Protein AF-A0A9D2QUU9-F1 (afdb_monomer)

Mean predicted aligned error: 6.06 Å

Radius of gyration: 13.98 Å; Cα contacts (8 Å, |Δi|>4): 24; chains: 1; bounding box: 32×22×32 Å

Foldseek 3Di:
DDPVVLVVVLVVLVVQLVVCVVVVVVVSNVVSVVVNCVSPDDPPDDCPDPVNCCVPVVD

Nearest PDB structures (foldseek):
  5jno-assembly1_B  TM=8.137E-01  e=6.660E+00  Homo sapiens
  4b6x-assembly2_B  TM=7.466E-01  e=5.864E+00  Pseudomonas syringae pv. pisi
  7xn7-assembly1_r  TM=7.143E-01  e=7.564E+00  Komagataella phaffii

Sequence (59 aa):
MDEKNYNAILEYLETSYSGAKMLDDIECMCRLSRAIAAFEADPEEEIFTEDFKERYYSR

Secondary structure (DSSP, 8-state):
--HHHHHHHHHHHHHHHHHHHHTT-HHHHHHHHHHHHHHH--TTS-TTSHHHHHHHH--

Solvent-accessible surface area (backbone atoms only — not comparable to full-atom values): 3514 Å² total; per-residue (Å²): 130,59,70,69,62,50,52,54,52,49,53,51,45,54,52,49,31,53,53,25,58,76,66,69,36,60,69,56,29,56,54,36,53,51,50,49,54,62,68,72,49,61,89,83,60,68,74,84,39,67,72,45,45,57,67,64,72,71,109

Organism: NCBI:txid2838483

Structure (mmCIF, N/CA/C/O backbone):
data_AF-A0A9D2QUU9-F1
#
_entry.id   AF-A0A9D2QUU9-F1
#
loop_
_atom_site.group_PDB
_atom_site.id
_atom_site.type_symbol
_atom_site.label_atom_id
_atom_site.label_alt_id
_atom_site.label_comp_id
_atom_site.label_asym_id
_atom_site.label_entity_id
_atom_site.label_seq_id
_atom_site.pdbx_PDB_ins_code
_atom_site.Cartn_x
_atom_site.Cartn_y
_atom_site.Cartn_z
_atom_site.occupancy
_atom_site.B_iso_or_equiv
_atom_site.auth_seq_id
_atom_site.auth_comp_id
_atom_site.auth_asym_id
_atom_site.auth_atom_id
_atom_site.pdbx_PDB_model_num
ATOM 1 N N . MET A 1 1 ? 0.765 -5.837 16.206 1.00 71.81 1 MET A N 1
ATOM 2 C CA . MET A 1 1 ? 2.159 -5.935 15.722 1.00 71.81 1 MET A CA 1
ATOM 3 C C . MET A 1 1 ? 3.001 -5.014 16.581 1.00 71.81 1 MET A C 1
ATOM 5 O O . MET A 1 1 ? 2.477 -3.977 16.965 1.00 71.81 1 MET A O 1
ATOM 9 N N . ASP A 1 2 ? 4.225 -5.385 16.958 1.00 89.69 2 ASP A N 1
ATOM 10 C CA . ASP A 1 2 ? 5.094 -4.423 17.644 1.00 89.69 2 ASP A CA 1
ATOM 11 C C . ASP A 1 2 ? 5.577 -3.337 16.671 1.00 89.69 2 ASP A C 1
ATOM 13 O O . ASP A 1 2 ? 5.677 -3.557 15.462 1.00 89.69 2 ASP A O 1
ATOM 17 N N . GLU A 1 3 ? 5.854 -2.156 17.214 1.00 89.81 3 GLU A N 1
ATOM 18 C CA . GLU A 1 3 ? 6.229 -0.960 16.453 1.00 89.81 3 GLU A CA 1
ATOM 19 C C . GLU A 1 3 ? 7.503 -1.167 15.620 1.00 89.81 3 GLU A C 1
ATOM 21 O O . GLU A 1 3 ? 7.621 -0.671 14.501 1.00 89.81 3 GLU A O 1
ATOM 26 N N . LYS A 1 4 ? 8.447 -1.966 16.127 1.00 91.69 4 LYS A N 1
ATOM 27 C CA . LYS A 1 4 ? 9.705 -2.252 15.437 1.00 91.69 4 LYS A CA 1
ATOM 28 C C . LYS A 1 4 ? 9.471 -3.061 14.161 1.00 91.69 4 LYS A C 1
ATOM 30 O O . LYS A 1 4 ? 10.041 -2.740 13.122 1.00 91.69 4 LYS A O 1
ATOM 35 N N . ASN A 1 5 ? 8.635 -4.091 14.235 1.00 93.06 5 ASN A N 1
ATOM 36 C CA . ASN A 1 5 ? 8.263 -4.904 13.085 1.00 93.06 5 ASN A CA 1
ATOM 37 C C . ASN A 1 5 ? 7.409 -4.114 12.089 1.00 93.06 5 ASN A C 1
ATOM 39 O O . ASN A 1 5 ? 7.597 -4.275 10.886 1.00 93.06 5 ASN A O 1
ATOM 43 N N . TYR A 1 6 ? 6.532 -3.226 12.569 1.00 93.94 6 TYR A N 1
ATOM 44 C CA . TYR A 1 6 ? 5.776 -2.322 11.701 1.00 93.94 6 TYR A CA 1
ATOM 45 C C . TYR A 1 6 ? 6.706 -1.432 10.867 1.00 93.94 6 TYR A C 1
ATOM 47 O O . TYR A 1 6 ? 6.652 -1.470 9.638 1.00 93.94 6 TYR A O 1
ATOM 55 N N . ASN A 1 7 ? 7.621 -0.715 11.523 1.00 95.56 7 ASN A N 1
ATOM 56 C CA . ASN A 1 7 ? 8.543 0.198 10.846 1.00 95.56 7 ASN A CA 1
ATOM 57 C C . ASN A 1 7 ? 9.470 -0.532 9.864 1.00 95.56 7 ASN A C 1
ATOM 59 O O . ASN A 1 7 ? 9.700 -0.039 8.765 1.00 95.56 7 ASN A O 1
ATOM 63 N N . ALA A 1 8 ? 9.951 -1.728 10.218 1.00 97.56 8 ALA A N 1
ATOM 64 C CA . ALA A 1 8 ? 10.808 -2.519 9.336 1.00 97.56 8 ALA A CA 1
ATOM 65 C C . ALA A 1 8 ? 10.086 -2.977 8.055 1.00 97.56 8 ALA A C 1
ATOM 67 O O . ALA A 1 8 ? 10.684 -3.010 6.979 1.00 97.56 8 ALA A O 1
ATOM 68 N N . ILE A 1 9 ? 8.801 -3.338 8.154 1.00 96.75 9 ILE A N 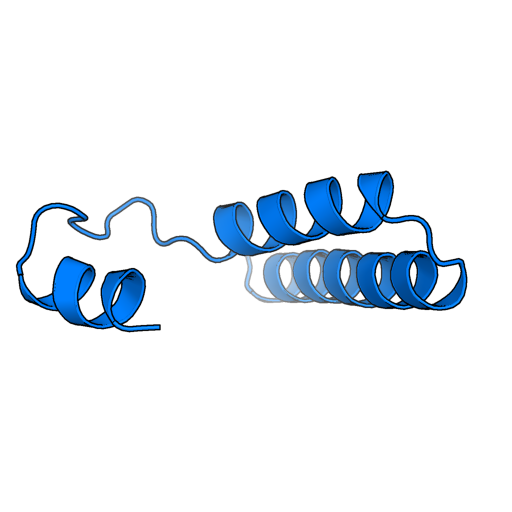1
ATOM 69 C CA . ILE A 1 9 ? 8.003 -3.729 6.985 1.00 96.75 9 ILE A CA 1
ATOM 70 C C . ILE A 1 9 ? 7.721 -2.509 6.104 1.00 96.75 9 ILE A C 1
ATOM 72 O O . ILE A 1 9 ? 7.864 -2.606 4.884 1.00 96.75 9 ILE A O 1
ATOM 76 N N . LEU A 1 10 ? 7.368 -1.368 6.701 1.00 97.12 10 LEU A N 1
ATOM 77 C CA . LEU A 1 10 ? 7.122 -0.136 5.952 1.00 97.12 10 LEU A CA 1
ATOM 78 C C . LEU A 1 10 ? 8.384 0.323 5.204 1.00 97.12 10 LEU A C 1
ATOM 80 O O . LEU A 1 10 ? 8.332 0.528 3.993 1.00 97.12 10 LEU A O 1
ATOM 84 N N . GLU A 1 11 ? 9.534 0.357 5.883 1.00 98.12 11 GLU A N 1
ATOM 85 C CA . GLU A 1 11 ? 10.832 0.700 5.283 1.00 98.12 11 GLU A CA 1
ATOM 86 C C . GLU 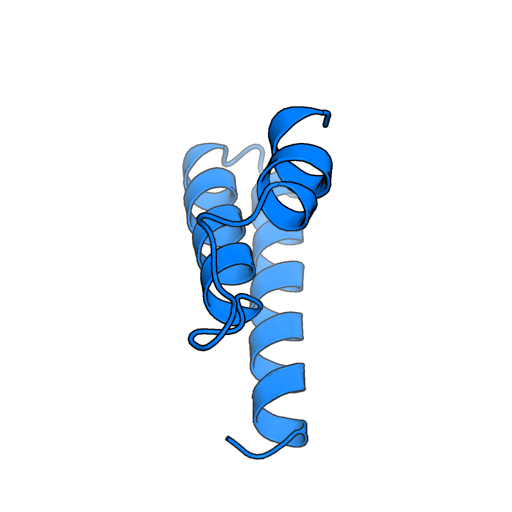A 1 11 ? 11.175 -0.216 4.095 1.00 98.12 11 GLU A C 1
ATOM 88 O O . GLU A 1 11 ? 11.630 0.245 3.042 1.00 98.12 11 GLU A O 1
ATOM 93 N N . TYR A 1 12 ? 10.923 -1.522 4.230 1.00 98.31 12 TYR A N 1
ATOM 94 C CA . TYR A 1 12 ? 11.122 -2.480 3.144 1.00 98.31 12 TYR A CA 1
ATOM 95 C C . TYR A 1 12 ? 10.232 -2.175 1.930 1.00 98.31 12 TYR A C 1
ATOM 97 O O . TYR A 1 12 ? 10.711 -2.207 0.789 1.00 98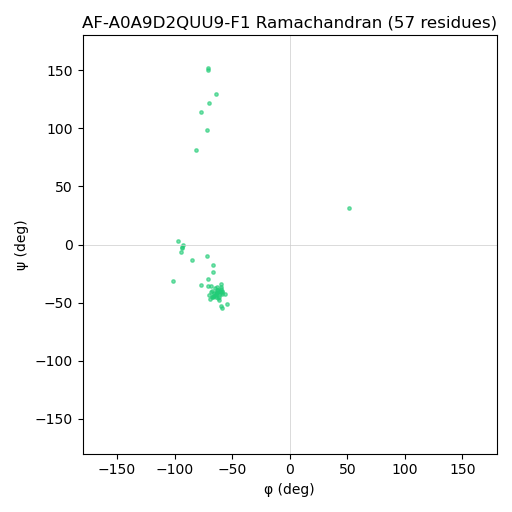.31 12 TYR A O 1
ATOM 105 N N . LEU A 1 13 ? 8.950 -1.875 2.152 1.00 98.25 13 LEU A N 1
ATOM 106 C CA . LEU A 1 13 ? 8.005 -1.560 1.081 1.00 98.25 13 LEU A CA 1
ATOM 107 C C . LEU A 1 13 ? 8.380 -0.256 0.358 1.00 98.25 13 LEU A C 1
ATOM 109 O O . LEU A 1 13 ? 8.397 -0.227 -0.875 1.00 98.25 13 LEU A O 1
ATOM 113 N N . GLU A 1 14 ? 8.746 0.793 1.096 1.00 98.12 14 GLU A N 1
ATOM 114 C CA . GLU A 1 14 ? 9.162 2.089 0.538 1.00 98.12 14 GLU A CA 1
ATOM 115 C C . GLU A 1 14 ? 10.474 1.995 -0.252 1.00 98.12 14 GLU A C 1
ATOM 117 O O . GLU A 1 14 ? 10.602 2.548 -1.353 1.00 98.12 14 GLU A O 1
ATOM 122 N N . THR A 1 15 ? 11.445 1.244 0.274 1.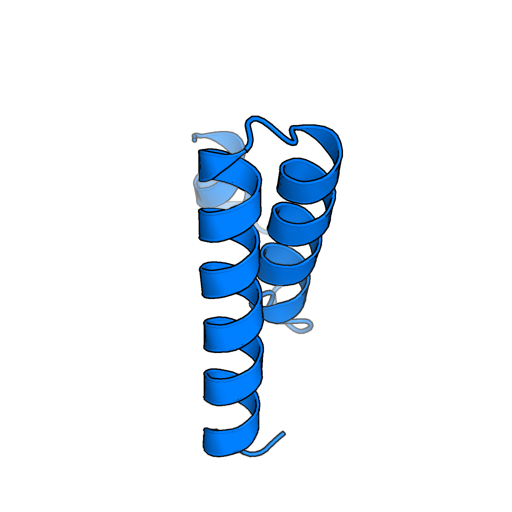00 98.50 15 THR A N 1
ATOM 123 C CA . THR A 1 15 ? 12.725 0.995 -0.402 1.00 98.50 15 THR A CA 1
ATOM 124 C C . THR A 1 15 ? 12.507 0.212 -1.695 1.00 98.50 15 THR A C 1
ATOM 126 O O . THR A 1 15 ? 13.055 0.565 -2.743 1.00 98.50 15 THR A O 1
ATOM 1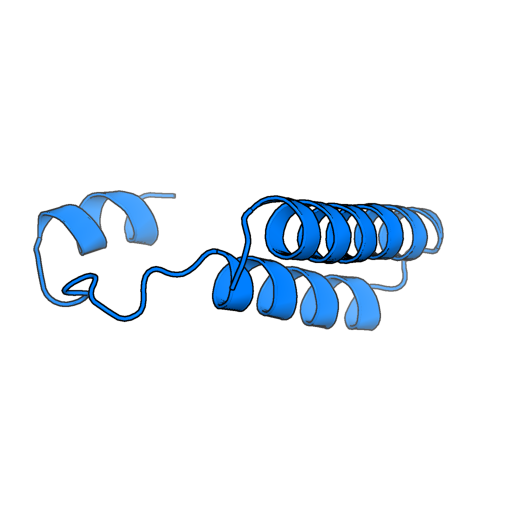29 N N . SER A 1 16 ? 11.648 -0.810 -1.655 1.00 98.44 16 SER A N 1
ATOM 130 C CA . SER A 1 16 ? 11.287 -1.601 -2.834 1.00 98.44 16 SER A CA 1
ATOM 131 C C . SER A 1 16 ? 10.581 -0.746 -3.887 1.00 98.44 16 SER A C 1
ATOM 133 O O . SER A 1 16 ? 10.888 -0.855 -5.075 1.00 98.44 16 SER A O 1
ATOM 135 N N . TYR A 1 17 ? 9.676 0.146 -3.467 1.00 98.44 17 TYR A N 1
ATOM 136 C CA . TYR A 1 17 ? 8.973 1.055 -4.375 1.00 98.44 17 TYR A CA 1
ATOM 137 C C . TYR A 1 17 ? 9.946 2.019 -5.052 1.00 98.44 17 TYR A C 1
ATOM 139 O O . TYR A 1 17 ? 9.875 2.234 -6.262 1.00 98.44 17 TYR A O 1
ATOM 147 N N . SER A 1 18 ? 10.896 2.556 -4.285 1.00 98.12 18 SER A N 1
ATOM 148 C CA . SER A 1 18 ? 11.950 3.427 -4.806 1.00 98.12 18 SER A CA 1
ATOM 149 C C . SER A 1 18 ? 12.810 2.706 -5.847 1.00 98.12 18 SER A C 1
ATOM 151 O O . SER A 1 18 ? 13.081 3.269 -6.907 1.00 98.12 18 SER A O 1
ATOM 153 N N . GLY A 1 19 ? 13.166 1.442 -5.600 1.00 98.44 19 GLY A N 1
ATOM 154 C CA . GLY A 1 19 ? 13.865 0.598 -6.571 1.00 98.44 19 GLY A CA 1
ATOM 155 C C . GLY A 1 19 ? 13.055 0.351 -7.848 1.00 98.44 19 GLY A C 1
ATOM 156 O O . GLY A 1 19 ? 13.580 0.532 -8.944 1.00 98.44 19 GLY A O 1
ATOM 157 N N . ALA A 1 20 ? 11.766 0.016 -7.726 1.00 98.19 20 ALA A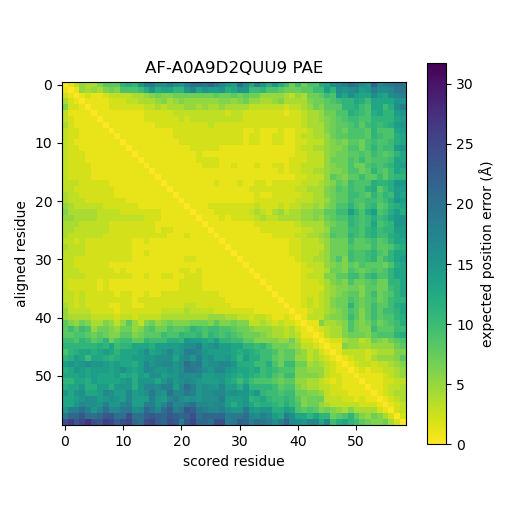 N 1
ATOM 158 C CA . ALA A 1 20 ? 10.872 -0.167 -8.874 1.00 98.19 20 ALA A CA 1
ATOM 159 C C . ALA A 1 20 ? 10.742 1.118 -9.708 1.00 98.19 20 ALA A C 1
ATOM 161 O O . ALA A 1 20 ? 10.823 1.078 -10.934 1.00 98.19 20 ALA A O 1
ATOM 162 N N . LYS A 1 21 ? 10.638 2.272 -9.037 1.00 97.62 21 LYS A N 1
ATOM 163 C CA . LYS A 1 21 ? 10.609 3.592 -9.672 1.00 97.62 21 LYS A CA 1
ATOM 164 C C . LYS A 1 21 ? 11.898 3.912 -10.426 1.00 97.62 21 LYS A C 1
ATOM 166 O O . LYS A 1 21 ? 11.834 4.490 -11.501 1.00 97.62 21 LYS A O 1
ATOM 171 N N . MET A 1 22 ? 13.062 3.537 -9.895 1.00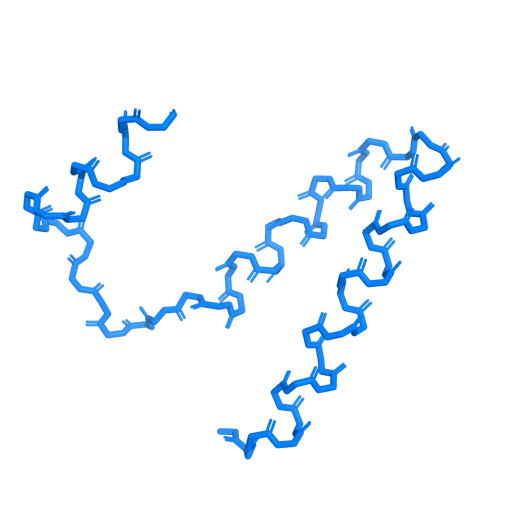 98.00 22 MET A N 1
ATOM 172 C CA . MET A 1 22 ? 14.341 3.722 -10.595 1.00 98.00 22 MET A CA 1
ATOM 173 C C . MET A 1 22 ? 14.467 2.864 -11.861 1.00 98.00 22 MET A C 1
ATOM 175 O O . MET A 1 22 ? 15.250 3.208 -12.743 1.00 98.00 22 MET A O 1
ATOM 179 N N . LEU A 1 23 ? 13.727 1.755 -11.941 1.00 98.00 23 LEU A N 1
ATOM 180 C CA . LEU A 1 23 ? 13.718 0.838 -13.082 1.00 98.00 23 LEU A CA 1
ATOM 181 C C . LEU A 1 23 ? 12.562 1.097 -14.064 1.00 98.00 23 LEU A C 1
ATOM 183 O O . LEU A 1 23 ? 12.414 0.333 -15.015 1.00 98.00 23 LEU A O 1
ATOM 187 N N . ASP A 1 24 ? 11.741 2.129 -13.827 1.00 97.44 24 ASP A N 1
ATOM 188 C CA . ASP A 1 24 ? 10.476 2.375 -14.538 1.00 97.44 24 ASP A CA 1
ATOM 189 C C . ASP A 1 24 ? 9.544 1.138 -14.570 1.00 97.44 24 ASP A C 1
ATOM 191 O O . ASP A 1 24 ? 8.749 0.945 -15.493 1.00 97.44 24 ASP A O 1
ATOM 195 N N . ASP A 1 25 ? 9.601 0.292 -13.533 1.00 98.19 25 ASP A N 1
ATOM 196 C CA . ASP A 1 25 ? 8.712 -0.863 -13.377 1.00 98.19 25 ASP A CA 1
ATOM 197 C C . ASP A 1 25 ? 7.363 -0.416 -12.794 1.00 98.19 25 ASP A C 1
ATOM 199 O O . ASP A 1 25 ? 7.090 -0.507 -11.591 1.00 98.19 25 ASP A O 1
ATOM 203 N N . ILE A 1 26 ? 6.511 0.101 -13.680 1.00 97.44 26 ILE A N 1
ATOM 204 C CA . ILE A 1 26 ? 5.203 0.669 -13.333 1.00 97.44 26 ILE A CA 1
ATOM 205 C C . ILE A 1 26 ? 4.292 -0.358 -12.652 1.00 97.44 26 ILE A C 1
ATOM 207 O O . ILE A 1 26 ? 3.558 -0.019 -11.722 1.00 97.44 26 ILE A O 1
ATOM 211 N N . GLU A 1 27 ? 4.325 -1.620 -13.083 1.00 97.81 27 GLU A N 1
ATOM 212 C CA . GLU A 1 27 ? 3.472 -2.649 -12.493 1.00 97.81 27 GLU A CA 1
ATOM 213 C C . GLU A 1 27 ? 3.885 -2.936 -11.044 1.00 97.81 27 GLU A C 1
ATOM 215 O O . GLU A 1 27 ? 3.031 -2.993 -10.150 1.00 97.81 27 GLU A O 1
ATOM 220 N N . CYS A 1 28 ? 5.189 -3.068 -10.796 1.00 97.12 28 CYS A N 1
ATOM 221 C CA . CYS A 1 28 ? 5.724 -3.263 -9.456 1.00 97.12 28 CYS A CA 1
ATOM 222 C C . CYS A 1 28 ? 5.452 -2.048 -8.559 1.00 97.12 28 CYS A C 1
ATOM 224 O O . CYS A 1 28 ? 4.979 -2.219 -7.432 1.00 97.12 28 CYS A O 1
ATOM 226 N N . MET A 1 29 ? 5.618 -0.826 -9.080 1.00 98.06 29 MET A N 1
ATOM 227 C CA . MET A 1 29 ? 5.237 0.406 -8.382 1.00 98.06 29 MET A CA 1
ATOM 228 C C . MET A 1 29 ? 3.771 0.371 -7.940 1.00 98.06 29 MET A C 1
ATOM 230 O O . MET A 1 29 ? 3.487 0.566 -6.761 1.00 98.06 29 MET A O 1
ATOM 234 N N . CYS A 1 30 ? 2.837 0.053 -8.844 1.00 94.94 30 CYS A N 1
ATOM 235 C CA . CYS A 1 30 ? 1.413 -0.017 -8.511 1.00 94.94 30 CYS A CA 1
ATOM 236 C C . CYS A 1 30 ? 1.107 -1.057 -7.423 1.00 94.94 30 CYS A C 1
ATOM 238 O O . CYS A 1 30 ? 0.260 -0.815 -6.559 1.00 94.94 30 CYS A O 1
ATOM 240 N N . ARG A 1 31 ? 1.764 -2.222 -7.457 1.00 98.00 31 ARG A N 1
ATOM 241 C CA . ARG A 1 31 ? 1.587 -3.270 -6.438 1.00 98.00 31 ARG A CA 1
ATOM 242 C C . ARG A 1 31 ? 2.107 -2.811 -5.076 1.00 98.00 31 ARG A C 1
ATOM 244 O O . ARG A 1 31 ? 1.407 -2.979 -4.080 1.00 98.00 31 ARG A O 1
ATOM 251 N N . LEU A 1 32 ? 3.284 -2.193 -5.043 1.00 98.00 32 LEU A N 1
ATOM 252 C CA . LEU A 1 32 ? 3.908 -1.700 -3.816 1.00 98.00 32 LEU A CA 1
ATOM 253 C C . LEU A 1 32 ? 3.138 -0.523 -3.214 1.00 98.00 32 LEU A C 1
ATOM 255 O O . LEU A 1 32 ? 2.889 -0.529 -2.014 1.00 98.00 32 LEU A O 1
ATOM 259 N N . SER A 1 33 ? 2.650 0.420 -4.027 1.00 94.56 33 SER A N 1
ATOM 260 C CA . SER A 1 33 ? 1.796 1.512 -3.538 1.00 94.56 33 SER A CA 1
ATOM 261 C C . SER A 1 33 ? 0.524 0.999 -2.862 1.00 94.56 33 SER A C 1
ATOM 263 O O . SER A 1 33 ? 0.128 1.521 -1.825 1.00 94.56 33 SER A O 1
ATOM 265 N N . ARG A 1 34 ? -0.108 -0.047 -3.413 1.00 95.69 34 ARG A N 1
ATOM 266 C CA . ARG A 1 34 ? -1.285 -0.676 -2.790 1.00 95.69 34 ARG A CA 1
ATOM 267 C C . ARG A 1 34 ? -0.934 -1.380 -1.483 1.00 95.69 34 ARG A C 1
ATOM 269 O O . ARG A 1 34 ? -1.715 -1.309 -0.543 1.00 95.69 34 ARG A O 1
ATOM 276 N N . ALA A 1 35 ? 0.214 -2.056 -1.434 1.00 96.44 35 ALA A N 1
ATOM 277 C CA . ALA A 1 35 ? 0.677 -2.726 -0.225 1.00 96.44 35 ALA A CA 1
ATOM 278 C C . ALA A 1 35 ? 0.954 -1.724 0.904 1.00 96.44 35 ALA A C 1
ATOM 280 O O . ALA A 1 35 ? 0.492 -1.952 2.013 1.00 96.44 35 ALA A O 1
ATOM 281 N N . ILE A 1 36 ? 1.629 -0.607 0.609 1.00 96.12 36 ILE A N 1
ATOM 282 C CA . ILE A 1 36 ? 1.885 0.477 1.572 1.00 96.12 36 ILE A CA 1
ATOM 283 C C . ILE A 1 36 ? 0.560 1.041 2.093 1.00 96.12 36 ILE A C 1
ATOM 285 O O . ILE A 1 36 ? 0.316 1.006 3.293 1.00 96.12 36 ILE A O 1
ATOM 289 N N . ALA A 1 37 ? -0.348 1.438 1.193 1.00 91.00 37 ALA A N 1
ATOM 290 C CA . ALA A 1 37 ? -1.639 2.002 1.585 1.00 91.00 37 ALA A CA 1
ATOM 291 C C . ALA A 1 37 ? -2.476 1.043 2.449 1.00 91.00 37 ALA A C 1
ATOM 293 O O . ALA A 1 37 ? -3.094 1.469 3.416 1.00 91.00 37 ALA A O 1
ATOM 294 N N . ALA A 1 38 ? -2.490 -0.253 2.125 1.00 90.69 38 ALA A N 1
ATOM 295 C CA . ALA A 1 38 ? -3.199 -1.251 2.925 1.00 90.69 38 ALA A CA 1
ATOM 296 C C . ALA A 1 38 ? -2.522 -1.523 4.277 1.00 90.69 38 ALA A C 1
ATOM 298 O O . ALA A 1 38 ? -3.198 -1.896 5.229 1.00 90.69 38 ALA A O 1
ATOM 299 N N . PHE A 1 39 ? -1.199 -1.377 4.352 1.00 93.06 39 PHE A N 1
ATOM 300 C CA . PHE A 1 39 ? -0.428 -1.607 5.570 1.00 93.06 39 PHE A CA 1
ATOM 301 C C . PHE A 1 39 ? -0.554 -0.453 6.570 1.00 93.06 39 PHE A C 1
ATOM 303 O O . PHE A 1 39 ? -0.578 -0.693 7.774 1.00 93.06 39 PHE A O 1
ATOM 310 N N . GLU A 1 40 ? -0.659 0.776 6.066 1.00 90.50 40 GLU A N 1
ATOM 311 C CA . GLU A 1 40 ? -0.861 1.990 6.865 1.00 90.50 40 GLU A CA 1
ATOM 312 C C . GLU A 1 40 ? -2.335 2.269 7.190 1.00 90.50 40 GLU A C 1
ATOM 314 O O . GLU A 1 40 ? -2.625 3.117 8.032 1.00 90.50 40 GLU A O 1
ATOM 319 N N . ALA A 1 41 ? -3.269 1.585 6.522 1.00 87.31 41 ALA A N 1
ATOM 320 C CA . ALA A 1 41 ? -4.692 1.752 6.771 1.00 87.31 41 ALA A CA 1
ATOM 321 C C . ALA A 1 41 ? -5.047 1.318 8.197 1.00 87.31 41 ALA A C 1
ATOM 323 O O . ALA A 1 41 ? -4.732 0.204 8.622 1.00 87.31 41 ALA A O 1
ATOM 324 N N . ASP A 1 42 ? -5.760 2.184 8.911 1.00 84.69 42 ASP A N 1
ATOM 325 C CA . ASP A 1 42 ? -6.384 1.821 10.173 1.00 84.69 42 ASP A CA 1
ATOM 326 C C . ASP A 1 42 ? -7.649 0.992 9.874 1.00 84.69 42 ASP A C 1
ATOM 328 O O . ASP A 1 42 ? -8.595 1.514 9.278 1.00 84.69 42 ASP A O 1
ATOM 332 N N . PRO A 1 43 ? -7.690 -0.305 10.238 1.00 80.38 43 PRO A N 1
ATOM 333 C CA . PRO A 1 43 ? 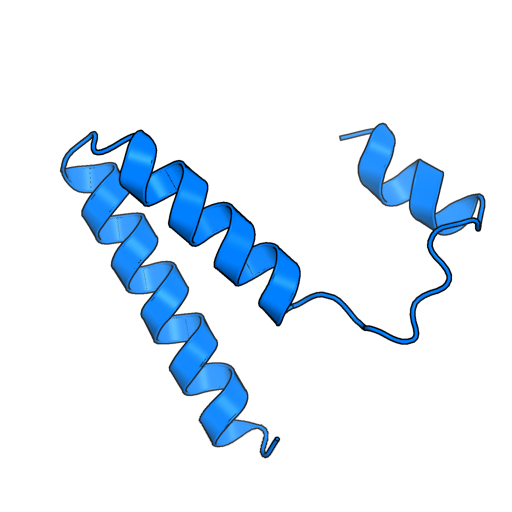-8.846 -1.155 9.965 1.00 80.38 43 PRO A CA 1
ATOM 334 C C . PRO A 1 43 ? -10.100 -0.732 10.742 1.00 80.38 43 PRO A C 1
ATOM 336 O O . PRO A 1 43 ? -11.196 -1.155 10.375 1.00 80.38 43 PRO A O 1
ATOM 339 N N . GLU A 1 44 ? -9.947 0.073 11.795 1.00 84.00 44 GLU A N 1
ATOM 340 C CA . GLU A 1 44 ? -11.050 0.605 12.597 1.00 84.00 44 GLU A CA 1
ATOM 341 C C . GLU A 1 44 ? -11.503 1.997 12.113 1.00 84.00 44 GLU A C 1
ATOM 343 O O . GLU A 1 44 ? -12.469 2.551 12.643 1.00 84.00 44 GLU A O 1
ATOM 348 N N . GLU A 1 45 ? -10.842 2.584 11.105 1.00 82.94 45 GLU A N 1
ATOM 349 C CA . GLU A 1 45 ? -11.242 3.882 10.563 1.00 82.94 45 GLU A CA 1
ATOM 350 C C . GLU A 1 45 ? -12.564 3.770 9.783 1.00 82.94 45 GLU A C 1
ATOM 352 O O . GLU A 1 45 ? -12.695 3.045 8.794 1.00 82.94 45 GLU A O 1
ATOM 357 N N . GLU A 1 46 ? -13.569 4.535 10.215 1.00 81.38 46 GLU A N 1
ATOM 358 C CA . GLU A 1 46 ? -14.879 4.610 9.565 1.00 81.38 46 GLU A CA 1
ATOM 359 C C . GLU A 1 46 ? -14.777 5.372 8.227 1.00 81.38 46 G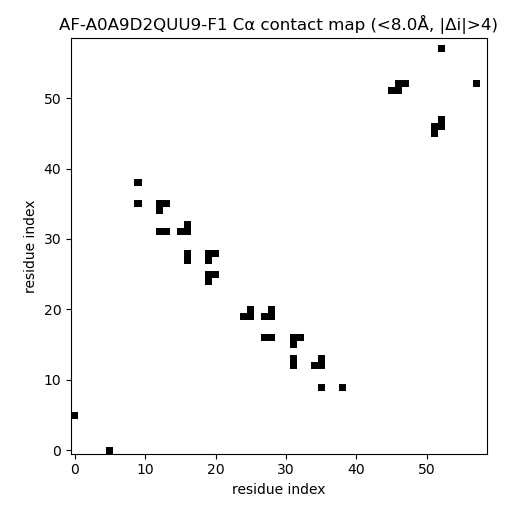LU A C 1
ATOM 361 O O . GLU A 1 46 ? -14.826 6.607 8.157 1.00 81.38 46 GLU A O 1
ATOM 366 N N . ILE A 1 47 ? -14.694 4.614 7.134 1.00 78.25 47 ILE A N 1
ATOM 367 C CA . ILE A 1 47 ? -14.512 5.131 5.766 1.00 78.25 47 ILE A CA 1
ATOM 368 C C . ILE A 1 47 ? -15.749 5.825 5.172 1.00 78.25 47 ILE A C 1
ATOM 370 O O . ILE A 1 47 ? -15.676 6.437 4.104 1.00 78.25 47 ILE A O 1
ATOM 374 N N . PHE A 1 48 ? -16.906 5.722 5.829 1.00 80.06 48 PHE A N 1
ATOM 375 C CA . PHE A 1 48 ? -18.157 6.331 5.364 1.00 80.06 48 PHE A CA 1
ATOM 376 C C . PHE A 1 48 ? -18.410 7.729 5.941 1.00 80.06 48 PHE A C 1
ATOM 378 O O . PHE A 1 48 ? -19.415 8.353 5.589 1.00 80.06 48 PHE A O 1
ATOM 385 N N . THR A 1 49 ? -17.503 8.238 6.779 1.00 82.25 49 THR A N 1
ATOM 386 C CA . THR A 1 49 ? -17.575 9.598 7.328 1.00 82.25 49 THR A CA 1
ATOM 387 C C . THR A 1 49 ? -17.290 10.659 6.267 1.00 82.25 49 THR A C 1
ATOM 389 O O . THR A 1 49 ? -16.527 10.440 5.323 1.00 82.25 49 THR A O 1
ATOM 392 N N . GLU A 1 50 ? -17.891 11.840 6.424 1.00 84.44 50 GLU A N 1
ATOM 393 C CA . GLU A 1 50 ? -17.593 12.983 5.552 1.00 84.44 50 GLU A CA 1
ATOM 394 C C . GLU A 1 50 ? -16.124 13.424 5.692 1.00 84.44 50 GLU A C 1
ATOM 396 O O . GLU A 1 50 ? -15.471 13.667 4.681 1.00 84.44 50 GLU A O 1
ATOM 401 N N . ASP A 1 51 ? -15.551 13.370 6.900 1.00 81.12 51 ASP A N 1
ATOM 402 C CA . ASP A 1 51 ? -14.135 13.682 7.158 1.00 81.12 51 ASP A CA 1
ATOM 403 C C . ASP A 1 51 ? -13.163 12.772 6.383 1.00 81.12 51 ASP A C 1
ATOM 405 O O . ASP A 1 51 ? -12.091 13.201 5.942 1.00 81.12 51 ASP A O 1
ATOM 409 N N . PHE A 1 52 ? -13.500 11.488 6.219 1.00 81.44 52 PHE A N 1
ATOM 410 C CA . PHE A 1 52 ? -12.705 10.569 5.404 1.00 81.44 52 PHE A CA 1
ATOM 411 C C . PHE A 1 52 ? -12.806 10.923 3.916 1.00 81.44 52 PHE A C 1
ATOM 413 O O . PHE A 1 52 ? -11.784 11.034 3.230 1.00 81.44 52 PHE A O 1
ATOM 420 N N . LYS A 1 53 ? -14.029 11.161 3.421 1.00 80.12 53 LYS A N 1
ATOM 421 C CA . LYS A 1 53 ? -14.280 11.545 2.023 1.00 80.12 53 LYS A CA 1
ATOM 422 C C . LYS A 1 53 ? -13.560 12.839 1.655 1.00 80.12 53 LYS A C 1
ATOM 424 O O . LYS A 1 53 ? -12.947 12.901 0.591 1.00 80.12 53 LYS A O 1
ATOM 429 N N . GLU A 1 54 ? -13.588 13.839 2.534 1.00 81.31 54 GLU A N 1
ATOM 430 C CA . GLU A 1 54 ? -12.889 15.105 2.327 1.00 81.31 54 GLU A CA 1
ATOM 431 C C . GLU A 1 54 ? -11.375 14.916 2.250 1.00 81.31 54 GLU A C 1
ATOM 433 O O . GLU A 1 54 ? -10.751 15.508 1.380 1.00 81.31 54 GLU A O 1
ATOM 438 N N . ARG A 1 55 ? -10.758 14.065 3.079 1.00 79.56 55 ARG A N 1
ATOM 439 C CA . ARG A 1 55 ? -9.298 13.843 3.048 1.00 79.56 55 ARG A CA 1
ATOM 440 C C . ARG A 1 55 ? -8.813 13.067 1.822 1.00 79.56 55 ARG A C 1
ATOM 442 O O . ARG A 1 55 ? -7.715 13.338 1.336 1.00 79.56 55 ARG A O 1
ATOM 449 N N . TYR A 1 56 ? -9.598 12.103 1.342 1.00 68.50 56 TYR A N 1
ATOM 450 C CA . TYR A 1 56 ? -9.153 11.162 0.309 1.00 68.50 56 TYR A CA 1
ATOM 451 C C . TYR A 1 56 ? -9.653 11.471 -1.105 1.00 68.50 56 TYR A C 1
ATOM 453 O O . TYR A 1 56 ? -8.927 11.194 -2.057 1.00 68.50 56 TYR A O 1
ATOM 461 N N . TYR A 1 57 ? -10.845 12.052 -1.276 1.00 69.00 57 TYR A N 1
ATOM 462 C CA . TYR A 1 57 ? -11.394 12.353 -2.609 1.00 69.00 57 TYR A CA 1
ATOM 463 C C . TYR A 1 57 ? -11.106 13.776 -3.100 1.00 69.00 57 TYR A C 1
ATOM 465 O O . TYR A 1 57 ? -11.418 14.095 -4.245 1.00 69.00 57 TYR A O 1
ATOM 473 N N . SER A 1 58 ? -10.516 14.630 -2.260 1.00 60.62 58 SER A N 1
ATOM 474 C CA . SER A 1 58 ? -10.092 15.985 -2.643 1.00 60.62 58 SER A CA 1
ATOM 475 C C . SER A 1 58 ? -8.624 16.079 -3.091 1.00 60.62 58 SER A C 1
ATOM 477 O O . SER A 1 58 ? -8.175 17.168 -3.454 1.00 60.62 58 SER A O 1
ATOM 479 N N . ARG A 1 59 ? -7.886 14.961 -3.056 1.00 49.16 59 ARG A N 1
ATOM 480 C CA . ARG A 1 59 ? -6.489 14.851 -3.501 1.00 49.16 59 ARG A CA 1
ATOM 481 C C . ARG A 1 59 ? -6.356 14.602 -4.998 1.00 49.16 59 ARG A C 1
ATOM 483 O O . ARG A 1 59 ? -7.158 13.815 -5.544 1.00 49.16 59 ARG A O 1
#

pLDDT: mean 89.75, std 10.53, range [49.16, 98.5]